Protein AF-F6I3E9-F1 (afdb_monomer_lite)

Sequence (146 aa):
MTTVKVGPNRLQVIALSKGELIYFEVDMTSQLMEVEKYEMSGDVACSDIAPVPKERQRSRFLTVGSCDYTIHILSLDPDDYMQILSMQSVSFPLESLSQFRHSRWTESPKAILCHCKRPTCNAMLVKPPSAWLYSLKAFFVDTAFL

Foldseek 3Di:
DKDKDAAPLSQWIWIFDFQKIWIWGQDPVRDTDTDDIDGHPGGWQEKDFAHDAPPDSGTQWIWTQGQQQKIFIAGCDPVGHRDTPDMDGDPAGFNYKDFDDDPVDRDDRQWIWTDDPPLQDIFIFGQDPDDPDSDGDGDRPNVPPD

Radius of gyration: 15.18 Å; chains: 1; bounding box: 34×31×46 Å

Structure (mmCIF, N/CA/C/O backbone):
data_AF-F6I3E9-F1
#
_entry.id   AF-F6I3E9-F1
#
loop_
_atom_site.group_PDB
_atom_site.id
_atom_site.type_symbol
_atom_site.label_atom_id
_atom_site.label_alt_id
_atom_site.label_comp_id
_atom_site.label_asym_id
_atom_site.label_entity_id
_atom_site.label_seq_id
_atom_site.pdbx_PDB_ins_code
_atom_site.Cartn_x
_atom_site.Cartn_y
_atom_site.Cartn_z
_atom_site.occupancy
_atom_site.B_iso_or_equiv
_atom_site.auth_seq_id
_atom_site.auth_comp_id
_atom_site.auth_asym_id
_atom_site.auth_atom_id
_atom_site.pdbx_PDB_model_num
ATOM 1 N N . MET A 1 1 ? 12.146 10.585 2.153 1.00 56.66 1 MET A N 1
ATOM 2 C CA . MET A 1 1 ? 10.797 11.094 1.852 1.00 56.66 1 MET A CA 1
ATOM 3 C C . MET A 1 1 ? 9.830 10.054 2.371 1.00 56.66 1 MET A C 1
ATOM 5 O O . MET A 1 1 ? 9.988 8.898 2.007 1.00 56.66 1 MET A O 1
ATOM 9 N N . THR A 1 2 ? 8.941 10.439 3.282 1.00 74.12 2 THR A N 1
ATOM 10 C CA . THR A 1 2 ? 7.929 9.544 3.855 1.00 74.12 2 THR A CA 1
ATOM 11 C C . THR A 1 2 ? 6.595 9.919 3.230 1.00 74.12 2 THR A C 1
ATOM 13 O O . THR A 1 2 ? 6.259 11.104 3.187 1.00 74.12 2 THR A O 1
ATOM 16 N N . THR A 1 3 ? 5.863 8.951 2.691 1.00 85.19 3 THR A N 1
ATOM 17 C CA . THR A 1 3 ? 4.578 9.195 2.021 1.00 85.19 3 THR A CA 1
ATOM 18 C C . THR A 1 3 ? 3.486 8.425 2.734 1.00 85.19 3 THR A C 1
ATOM 20 O O . THR A 1 3 ? 3.675 7.269 3.090 1.00 85.19 3 THR A O 1
ATOM 23 N N . VAL A 1 4 ? 2.341 9.071 2.943 1.00 89.00 4 VAL A N 1
ATOM 24 C CA . VAL A 1 4 ? 1.175 8.459 3.580 1.00 89.00 4 VAL A CA 1
ATOM 25 C C . VAL A 1 4 ? 0.023 8.442 2.585 1.00 89.00 4 VAL A C 1
ATOM 27 O O . VAL A 1 4 ? -0.248 9.443 1.916 1.00 89.00 4 VAL A O 1
ATOM 30 N N . LYS A 1 5 ? -0.648 7.298 2.477 1.00 89.75 5 LYS A N 1
ATOM 31 C CA . LYS A 1 5 ? -1.826 7.089 1.636 1.00 89.75 5 LYS A CA 1
ATOM 32 C C . LYS A 1 5 ? -2.994 6.628 2.488 1.00 89.75 5 LYS A C 1
ATOM 34 O O . LYS A 1 5 ? -2.868 5.681 3.253 1.00 89.75 5 LYS A O 1
ATOM 39 N N . VAL A 1 6 ? -4.132 7.294 2.326 1.00 90.50 6 VAL A N 1
ATOM 40 C CA . VAL A 1 6 ? -5.390 6.931 2.983 1.00 90.50 6 VAL A CA 1
ATOM 41 C C . VAL A 1 6 ? -6.251 6.167 1.987 1.00 90.50 6 VAL A C 1
ATOM 43 O O . VAL A 1 6 ? -6.426 6.596 0.847 1.00 90.50 6 VAL A O 1
ATOM 46 N N . GLY A 1 7 ? -6.769 5.027 2.421 1.00 87.06 7 GLY A N 1
ATOM 47 C CA . GLY A 1 7 ? -7.622 4.157 1.636 1.00 87.06 7 GLY A CA 1
ATOM 48 C C . GLY A 1 7 ? -9.006 4.762 1.391 1.00 87.06 7 GLY A C 1
ATOM 49 O O . GLY A 1 7 ? -9.451 5.659 2.111 1.00 87.06 7 GLY A O 1
ATOM 50 N N . PRO A 1 8 ? -9.734 4.251 0.389 1.00 83.56 8 PRO A N 1
ATOM 51 C CA . PRO A 1 8 ? -11.001 4.834 -0.048 1.00 83.56 8 PRO A CA 1
ATOM 52 C C . PRO A 1 8 ? -12.121 4.767 1.001 1.00 83.56 8 PRO A C 1
ATOM 54 O O . PRO A 1 8 ? -13.021 5.602 0.982 1.00 83.56 8 PRO A O 1
ATOM 57 N N . ASN A 1 9 ? -12.065 3.817 1.937 1.00 85.75 9 ASN A N 1
ATOM 58 C CA . ASN A 1 9 ? -12.998 3.735 3.067 1.00 85.75 9 ASN A CA 1
ATOM 59 C C . ASN A 1 9 ? -12.612 4.633 4.257 1.00 85.75 9 ASN A C 1
ATOM 61 O O . ASN A 1 9 ? -13.346 4.657 5.236 1.00 85.75 9 ASN A O 1
ATOM 65 N N . ARG A 1 10 ? -11.476 5.347 4.196 1.00 84.50 10 ARG A N 1
ATOM 66 C CA . ARG A 1 10 ? -10.895 6.145 5.296 1.00 84.50 10 ARG A CA 1
ATOM 67 C C . ARG A 1 10 ? -10.557 5.363 6.572 1.00 84.50 10 ARG A C 1
ATOM 69 O O . ARG A 1 10 ? -10.228 5.981 7.576 1.00 84.50 10 ARG A O 1
ATOM 76 N N . LEU A 1 11 ? -10.611 4.034 6.524 1.00 89.12 11 LEU A N 1
ATOM 77 C CA . LEU A 1 11 ? -10.264 3.155 7.643 1.00 89.12 11 LEU A CA 1
ATOM 78 C C . LEU A 1 11 ? -8.877 2.538 7.482 1.00 89.12 11 LEU A C 1
ATOM 80 O O . LEU A 1 11 ? -8.310 2.065 8.453 1.00 89.12 11 LEU A O 1
ATOM 84 N N . GLN A 1 12 ? -8.343 2.531 6.263 1.00 91.44 12 GLN A N 1
ATOM 85 C CA . GLN A 1 12 ? -7.049 1.943 5.932 1.00 91.44 12 GLN A CA 1
ATOM 86 C C . GLN A 1 12 ? -6.042 3.051 5.657 1.00 91.44 12 GLN A C 1
ATOM 88 O O . GLN A 1 12 ? -6.346 3.979 4.905 1.00 91.44 12 GLN A O 1
ATOM 93 N N . VAL A 1 13 ? -4.842 2.957 6.218 1.00 92.50 13 VAL A N 1
ATOM 94 C CA . VAL A 1 13 ? -3.754 3.905 5.957 1.00 92.50 13 VAL A CA 1
ATOM 95 C C . VAL A 1 13 ? -2.461 3.136 5.710 1.00 92.50 13 VAL A C 1
ATOM 97 O O . VAL A 1 13 ? -2.167 2.159 6.387 1.00 92.50 13 VAL A O 1
ATOM 100 N N . ILE A 1 14 ? -1.689 3.577 4.721 1.00 93.62 14 ILE A N 1
ATOM 101 C CA . ILE A 1 14 ? -0.366 3.042 4.400 1.00 93.62 14 ILE A CA 1
ATOM 102 C C . ILE A 1 14 ? 0.654 4.154 4.573 1.00 93.62 14 ILE A C 1
ATOM 104 O O . ILE A 1 14 ? 0.542 5.196 3.921 1.00 93.62 14 ILE A O 1
ATOM 108 N N . ALA A 1 15 ? 1.655 3.927 5.417 1.00 91.94 15 ALA A N 1
ATOM 109 C CA . ALA A 1 15 ? 2.838 4.772 5.488 1.00 91.94 15 ALA A CA 1
ATOM 110 C C . ALA A 1 15 ? 4.011 4.092 4.780 1.00 91.94 15 ALA A C 1
ATOM 112 O O . ALA A 1 15 ? 4.193 2.881 4.873 1.00 91.94 15 ALA A O 1
ATOM 113 N N . LEU A 1 16 ? 4.798 4.897 4.073 1.00 89.62 16 LEU A N 1
ATOM 114 C CA . LEU A 1 16 ? 5.961 4.474 3.308 1.00 89.62 16 LEU A CA 1
ATOM 115 C C . LEU A 1 16 ? 7.193 5.247 3.742 1.00 89.62 16 LEU A C 1
ATOM 117 O O . LEU A 1 16 ? 7.152 6.480 3.762 1.00 89.62 16 LEU A O 1
ATOM 121 N N . SER A 1 17 ? 8.305 4.558 3.978 1.00 87.75 17 SER A N 1
ATOM 122 C CA . SER A 1 17 ? 9.601 5.187 4.234 1.00 87.75 17 SER A CA 1
ATOM 123 C C . SER A 1 17 ? 10.751 4.331 3.702 1.00 87.75 17 SER A C 1
ATOM 125 O O . SER A 1 17 ? 11.055 3.301 4.282 1.00 87.75 17 SER A O 1
ATOM 127 N N . LYS A 1 18 ? 11.421 4.774 2.624 1.00 82.81 18 LYS A N 1
ATOM 128 C CA . LYS A 1 18 ? 12.666 4.162 2.091 1.00 82.81 18 LYS A CA 1
ATOM 129 C C . LYS A 1 18 ? 12.630 2.623 1.966 1.00 82.81 18 LYS A C 1
ATOM 131 O O . LYS A 1 18 ? 13.538 1.938 2.417 1.00 82.81 18 LYS A O 1
ATOM 136 N N . GLY A 1 19 ? 11.536 2.087 1.425 1.00 87.38 19 GLY A N 1
ATOM 137 C CA . GLY A 1 19 ? 11.343 0.639 1.282 1.00 87.38 19 GLY A CA 1
ATOM 138 C C . GLY A 1 19 ? 10.508 -0.008 2.387 1.00 87.38 19 GLY A C 1
ATOM 139 O O . GLY A 1 19 ? 9.968 -1.086 2.181 1.00 87.38 19 GLY A O 1
ATOM 140 N N . GLU A 1 20 ? 10.292 0.656 3.519 1.00 92.38 20 GLU A N 1
ATOM 141 C CA . GLU A 1 20 ? 9.396 0.151 4.559 1.00 92.38 20 GLU A CA 1
ATOM 142 C C . GLU A 1 20 ? 7.945 0.566 4.291 1.00 92.38 20 GLU A C 1
ATOM 144 O O . GLU A 1 20 ? 7.654 1.741 4.044 1.00 92.38 20 GLU A O 1
ATOM 149 N N . LEU A 1 21 ? 7.037 -0.403 4.378 1.00 93.62 21 LEU A N 1
ATOM 150 C CA . LEU A 1 21 ? 5.587 -0.246 4.368 1.00 93.62 21 LEU A CA 1
ATOM 151 C C . LEU A 1 21 ? 5.042 -0.547 5.758 1.00 93.62 21 LEU A C 1
ATOM 153 O O . LEU A 1 21 ? 5.357 -1.584 6.338 1.00 93.62 21 LEU A O 1
ATOM 157 N N . ILE A 1 22 ? 4.168 0.319 6.255 1.00 94.69 22 ILE A N 1
ATOM 158 C CA . ILE A 1 22 ? 3.425 0.065 7.489 1.00 94.69 22 ILE A CA 1
ATOM 159 C C . ILE A 1 22 ? 1.938 0.231 7.198 1.00 94.69 22 ILE A C 1
ATOM 161 O O . ILE A 1 22 ? 1.507 1.271 6.682 1.00 94.69 22 ILE A O 1
ATOM 165 N N . TYR A 1 23 ? 1.171 -0.814 7.498 1.00 94.75 23 TYR A N 1
ATOM 166 C CA . TYR A 1 23 ? -0.280 -0.830 7.409 1.00 94.75 23 TYR A CA 1
ATOM 167 C C . TYR A 1 23 ? -0.904 -0.438 8.733 1.00 94.75 23 TYR A C 1
ATOM 169 O O . TYR A 1 23 ? -0.608 -1.031 9.770 1.00 94.75 23 TYR A O 1
ATOM 177 N N . PHE A 1 24 ? -1.816 0.524 8.665 1.00 94.56 24 PHE A N 1
ATOM 178 C CA . PHE A 1 24 ? -2.623 0.945 9.790 1.00 94.56 24 PHE A CA 1
ATOM 179 C C . PHE A 1 24 ? -4.105 0.767 9.488 1.00 94.56 24 PHE A C 1
ATOM 181 O O . PHE A 1 24 ? -4.571 1.053 8.377 1.00 94.56 24 PHE A O 1
ATOM 188 N N . GLU A 1 25 ? -4.851 0.383 10.516 1.00 92.94 25 GLU A N 1
ATOM 189 C CA . GLU A 1 25 ? -6.308 0.461 10.537 1.00 92.94 25 GLU A CA 1
ATOM 190 C C . GLU A 1 25 ? -6.763 1.491 11.574 1.00 92.94 25 GLU A C 1
ATOM 192 O O . GLU A 1 25 ? -6.108 1.712 12.593 1.00 92.94 25 GLU A O 1
ATOM 197 N N . VAL A 1 26 ? -7.882 2.155 11.295 1.00 90.94 26 VAL A N 1
ATOM 198 C CA . VAL A 1 26 ? -8.548 3.028 12.263 1.00 90.94 26 VAL A CA 1
ATOM 199 C C . VAL A 1 26 ? -9.415 2.163 13.171 1.00 90.94 26 VAL A C 1
ATOM 201 O O . VAL A 1 26 ? -10.309 1.461 12.694 1.00 90.94 26 VAL A O 1
ATOM 204 N N . ASP A 1 27 ? -9.148 2.212 14.471 1.00 89.38 27 ASP A N 1
ATOM 205 C CA . ASP A 1 27 ? -9.880 1.443 15.473 1.00 89.38 27 ASP A CA 1
ATOM 206 C C . ASP A 1 27 ? -11.240 2.084 15.838 1.00 89.38 27 ASP A C 1
ATOM 208 O O . ASP A 1 27 ? -11.631 3.149 15.350 1.00 89.38 27 ASP A O 1
ATOM 212 N N . MET A 1 28 ? -11.972 1.448 16.758 1.00 87.25 28 MET A N 1
ATOM 213 C CA . MET A 1 28 ? -13.258 1.959 17.255 1.00 87.25 28 MET A CA 1
ATOM 214 C C . MET A 1 28 ? -13.136 3.284 18.026 1.00 87.25 28 MET A C 1
ATOM 216 O O . MET A 1 28 ? -14.133 3.982 18.205 1.00 87.25 28 MET A O 1
ATOM 220 N N . THR A 1 29 ? -11.933 3.639 18.486 1.00 92.12 29 THR A N 1
ATOM 221 C CA . THR A 1 29 ? -11.647 4.899 19.186 1.00 92.12 29 THR A CA 1
ATOM 222 C C . THR A 1 29 ? -11.182 6.008 18.238 1.00 92.12 29 THR A C 1
ATOM 224 O O . THR A 1 29 ? -10.854 7.105 18.689 1.00 92.12 29 THR A O 1
ATOM 227 N N . SER A 1 30 ? -11.232 5.762 16.921 1.00 86.50 30 SER A N 1
ATOM 228 C CA . SER A 1 30 ? -10.741 6.664 15.869 1.00 86.50 30 SER A CA 1
ATOM 229 C C . SER A 1 30 ? -9.237 6.946 15.948 1.00 86.50 30 SER A C 1
ATOM 231 O O . SER A 1 30 ? -8.773 7.999 15.507 1.00 86.50 30 SER A O 1
ATOM 233 N N . GLN A 1 31 ? -8.468 6.009 16.496 1.00 90.12 31 GLN A N 1
ATOM 234 C CA . GLN A 1 31 ? -7.012 6.053 16.543 1.00 90.12 31 GLN A CA 1
ATOM 235 C C . GLN A 1 31 ? -6.411 5.141 15.473 1.00 90.12 31 GLN A C 1
ATOM 237 O O . GLN A 1 31 ? -7.016 4.155 15.055 1.00 90.12 31 GLN A O 1
ATOM 242 N N . LEU A 1 32 ? -5.209 5.490 15.013 1.00 91.75 32 LEU A N 1
ATOM 243 C CA . LEU A 1 32 ? -4.450 4.662 14.079 1.00 91.75 32 LEU A CA 1
ATOM 244 C C . LEU A 1 32 ? -3.759 3.536 14.845 1.00 91.75 32 LEU A C 1
ATOM 246 O O . LEU A 1 32 ? -2.941 3.794 15.726 1.00 91.75 32 LEU A O 1
ATOM 250 N N . MET A 1 33 ? -4.066 2.301 14.470 1.00 94.44 33 MET A N 1
ATOM 251 C CA . MET A 1 33 ? -3.449 1.094 15.000 1.00 94.44 33 MET A CA 1
ATOM 252 C C . MET A 1 33 ? -2.522 0.494 13.949 1.00 94.44 33 MET A C 1
ATOM 254 O O . MET A 1 33 ? -2.954 0.253 12.826 1.00 94.44 33 MET A O 1
ATOM 258 N N . GLU A 1 34 ? -1.261 0.252 14.305 1.00 94.56 34 GLU A N 1
ATOM 259 C CA . GLU A 1 34 ? -0.328 -0.497 13.456 1.00 94.56 34 GLU A CA 1
ATOM 260 C C . GLU A 1 34 ? -0.754 -1.966 13.412 1.00 94.56 34 GLU A C 1
ATOM 262 O O . GLU A 1 34 ? -0.884 -2.609 14.454 1.00 94.56 34 GLU A O 1
ATOM 267 N N . VAL A 1 35 ? -1.015 -2.468 12.206 1.00 94.56 35 VAL A N 1
ATOM 268 C CA . VAL A 1 35 ? -1.500 -3.834 11.978 1.00 94.56 35 VAL A CA 1
ATOM 269 C C . VAL A 1 35 ? -0.383 -4.727 11.465 1.00 94.56 35 VAL A C 1
ATOM 271 O O . VAL A 1 35 ? -0.226 -5.834 11.965 1.00 94.56 35 VAL A O 1
ATOM 274 N N . GLU A 1 36 ? 0.376 -4.263 10.469 1.00 95.50 36 GLU A N 1
ATOM 275 C CA . GLU A 1 36 ? 1.439 -5.062 9.858 1.00 95.50 36 GLU A CA 1
ATOM 276 C C . GLU A 1 36 ? 2.553 -4.180 9.288 1.00 95.50 36 GLU A C 1
ATOM 278 O O . GLU A 1 36 ? 2.292 -3.084 8.773 1.00 95.50 36 GLU A O 1
ATOM 283 N N . LYS A 1 37 ? 3.790 -4.687 9.325 1.00 94.19 37 LYS A N 1
ATOM 284 C CA . LYS A 1 37 ? 4.970 -4.040 8.740 1.00 94.19 37 LYS A CA 1
ATOM 285 C C . LYS A 1 37 ? 5.608 -4.946 7.690 1.00 94.19 37 LYS A C 1
ATOM 287 O O . LYS A 1 37 ? 5.854 -6.123 7.927 1.00 94.19 37 LYS A O 1
ATOM 292 N N . TYR A 1 38 ? 5.942 -4.371 6.538 1.00 94.00 38 TYR A N 1
ATOM 293 C CA . TYR A 1 38 ? 6.592 -5.082 5.441 1.00 94.00 38 TYR A CA 1
ATOM 294 C C . TYR A 1 38 ? 7.786 -4.302 4.892 1.00 94.00 38 TYR A C 1
ATOM 296 O O . TYR A 1 38 ? 7.684 -3.111 4.604 1.00 94.00 38 TYR A O 1
ATOM 304 N N . GLU A 1 39 ? 8.920 -4.975 4.728 1.00 93.44 39 GLU A N 1
ATOM 305 C CA . GLU A 1 39 ? 10.142 -4.390 4.177 1.00 93.44 39 GLU A CA 1
ATOM 306 C C . GLU A 1 39 ? 10.310 -4.823 2.717 1.00 93.44 39 GLU A C 1
ATOM 308 O O . GLU A 1 39 ? 10.411 -6.011 2.403 1.00 93.44 39 GLU A O 1
ATOM 313 N N . MET A 1 40 ? 10.299 -3.851 1.807 1.00 90.44 40 MET A N 1
ATOM 314 C CA . MET A 1 40 ? 10.544 -4.077 0.387 1.00 90.44 40 MET A CA 1
ATOM 315 C C . MET A 1 40 ? 12.032 -4.300 0.134 1.00 90.44 40 MET A C 1
ATOM 317 O O . MET A 1 40 ? 12.892 -3.721 0.791 1.00 90.44 40 MET A O 1
ATOM 321 N N . SER A 1 41 ? 12.342 -5.042 -0.926 1.00 86.44 41 SER A N 1
ATOM 322 C CA . SER A 1 41 ? 13.713 -5.214 -1.419 1.00 86.44 41 SER A CA 1
ATOM 323 C C . SER A 1 41 ? 14.342 -3.937 -1.998 1.00 86.44 41 SER A C 1
ATOM 325 O O . SER A 1 41 ? 15.524 -3.946 -2.335 1.00 86.44 41 SER A O 1
ATOM 327 N N . GLY A 1 42 ? 13.573 -2.856 -2.152 1.00 86.81 42 GLY A N 1
ATOM 328 C CA . GLY A 1 42 ? 14.021 -1.600 -2.742 1.00 86.81 42 GLY A CA 1
ATOM 329 C C . GLY A 1 42 ? 13.164 -0.407 -2.324 1.00 86.81 42 GLY A C 1
ATOM 330 O O . GLY A 1 42 ? 12.126 -0.550 -1.677 1.00 86.81 42 GLY A O 1
ATOM 331 N N . ASP A 1 43 ? 13.607 0.790 -2.710 1.00 89.75 43 ASP A N 1
ATOM 332 C CA . ASP A 1 43 ? 12.897 2.027 -2.397 1.00 89.75 43 ASP A CA 1
ATOM 333 C C . ASP A 1 43 ? 11.540 2.093 -3.105 1.00 89.75 43 ASP A C 1
ATOM 335 O O . ASP A 1 43 ? 11.431 1.909 -4.318 1.00 89.75 43 ASP A O 1
ATOM 339 N N . VAL A 1 44 ? 10.498 2.435 -2.349 1.00 89.50 44 VAL A N 1
ATOM 340 C CA . VAL A 1 44 ? 9.155 2.641 -2.897 1.00 89.50 44 VAL A CA 1
ATOM 341 C C . VAL A 1 44 ? 9.065 4.011 -3.566 1.00 89.50 44 VAL A C 1
ATOM 343 O O . VAL A 1 44 ? 9.258 5.042 -2.921 1.00 89.50 44 VAL A O 1
ATOM 346 N N . ALA A 1 45 ? 8.707 4.019 -4.848 1.00 88.06 45 ALA A N 1
ATOM 347 C CA . ALA A 1 45 ? 8.463 5.226 -5.629 1.00 88.06 45 ALA A CA 1
ATOM 348 C C . ALA A 1 45 ? 7.022 5.734 -5.468 1.00 88.06 45 ALA A C 1
ATOM 350 O O . ALA A 1 45 ? 6.784 6.937 -5.361 1.00 88.06 45 ALA A O 1
ATOM 351 N N . CYS A 1 46 ? 6.042 4.827 -5.455 1.00 87.25 46 CYS A N 1
ATOM 352 C CA . CYS A 1 46 ? 4.627 5.179 -5.356 1.00 87.25 46 CYS A CA 1
ATOM 353 C C . CYS A 1 46 ? 3.777 4.024 -4.814 1.00 87.25 46 CYS A C 1
ATOM 355 O O . CYS A 1 46 ? 4.179 2.865 -4.847 1.00 87.25 46 CYS A O 1
ATOM 357 N N . SER A 1 47 ? 2.580 4.331 -4.319 1.00 90.25 47 SER A N 1
ATOM 358 C CA . SER A 1 47 ? 1.611 3.321 -3.893 1.00 90.25 47 SER A CA 1
ATOM 359 C C . SER A 1 47 ? 0.176 3.805 -4.046 1.00 90.25 47 SER A C 1
ATOM 361 O O . SER A 1 47 ? -0.087 5.015 -4.088 1.00 90.25 47 SER A O 1
ATOM 363 N N . ASP A 1 48 ? -0.748 2.848 -4.113 1.00 89.88 48 ASP A N 1
ATOM 364 C CA . ASP A 1 48 ? -2.180 3.117 -4.109 1.00 89.88 48 ASP A CA 1
ATOM 365 C C . ASP A 1 48 ? -3.002 1.956 -3.531 1.00 89.88 48 ASP A C 1
ATOM 367 O O . ASP A 1 48 ? -2.661 0.786 -3.729 1.00 89.88 48 ASP A O 1
ATOM 371 N N . ILE A 1 49 ? -4.100 2.277 -2.843 1.00 89.19 49 ILE A N 1
ATOM 372 C CA . ILE A 1 49 ? -5.014 1.308 -2.218 1.00 89.19 49 ILE A CA 1
ATOM 373 C C . ILE A 1 49 ? -6.239 1.144 -3.113 1.00 89.19 49 ILE A C 1
ATOM 375 O O . ILE A 1 49 ? -6.884 2.127 -3.477 1.00 89.19 49 ILE A O 1
ATOM 379 N N . ALA A 1 50 ? -6.607 -0.099 -3.430 1.00 86.12 50 ALA A N 1
ATOM 380 C CA . ALA A 1 50 ? -7.726 -0.347 -4.330 1.00 86.12 50 ALA A CA 1
ATOM 381 C C . ALA A 1 50 ? -9.054 0.201 -3.790 1.00 86.12 50 ALA A C 1
ATOM 383 O O . ALA A 1 50 ? -9.268 0.194 -2.573 1.00 86.12 50 ALA A O 1
ATOM 384 N N . PRO A 1 51 ? -10.008 0.548 -4.670 1.00 82.69 51 PRO A N 1
ATOM 385 C CA . PRO A 1 51 ? -11.393 0.780 -4.282 1.00 82.69 51 PRO A CA 1
ATOM 386 C C . PRO A 1 51 ? -11.977 -0.391 -3.484 1.00 82.69 51 PRO A C 1
ATOM 388 O O . PRO A 1 51 ? -11.757 -1.559 -3.816 1.00 82.69 51 PRO A O 1
ATOM 391 N N . VAL A 1 52 ? -12.779 -0.079 -2.465 1.00 84.69 52 VAL A N 1
ATOM 392 C CA . VAL A 1 52 ? -13.491 -1.094 -1.683 1.00 84.69 52 VAL A CA 1
ATOM 393 C C . VAL A 1 52 ? -14.648 -1.666 -2.523 1.00 84.69 52 VAL A C 1
ATOM 395 O O . VAL A 1 52 ? -15.460 -0.895 -3.048 1.00 84.69 52 VAL A O 1
ATOM 398 N N . PRO A 1 53 ? -14.736 -2.997 -2.720 1.00 79.38 53 PRO A N 1
ATOM 399 C CA . PRO A 1 53 ? -15.878 -3.600 -3.403 1.00 79.38 53 PRO A CA 1
ATOM 400 C C . PRO A 1 53 ? -17.156 -3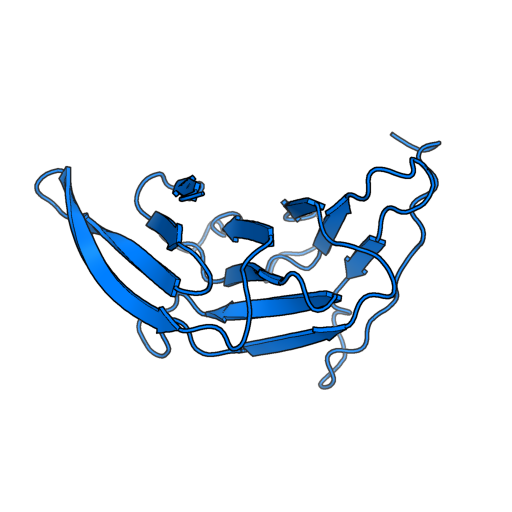.435 -2.566 1.00 79.38 53 PRO A C 1
ATOM 402 O O . PRO A 1 53 ? -17.085 -3.260 -1.356 1.00 79.38 53 PRO A O 1
ATOM 405 N N . LYS A 1 54 ? -18.340 -3.484 -3.196 1.00 75.38 54 LYS A N 1
ATOM 406 C CA . LYS A 1 54 ? -19.603 -3.095 -2.529 1.00 75.38 54 LYS A CA 1
ATOM 407 C C . LYS A 1 54 ? -19.961 -4.029 -1.367 1.00 75.38 54 LYS A C 1
ATOM 409 O O . LYS A 1 54 ? -20.706 -3.658 -0.473 1.00 75.38 54 LYS A O 1
ATOM 414 N N . GLU A 1 55 ? -19.424 -5.237 -1.411 1.00 82.38 55 GLU A N 1
ATOM 415 C CA . GLU A 1 55 ? -19.689 -6.351 -0.516 1.00 82.38 55 GLU A CA 1
ATOM 416 C C . GLU A 1 55 ? -18.640 -6.461 0.603 1.00 82.38 55 GLU A C 1
ATOM 418 O O . GLU A 1 55 ? -18.717 -7.366 1.430 1.00 82.38 55 GLU A O 1
ATOM 423 N N . ARG A 1 56 ? -17.636 -5.571 0.633 1.00 80.31 56 ARG A N 1
ATOM 424 C CA . ARG A 1 56 ? -16.601 -5.551 1.674 1.00 80.31 56 ARG A CA 1
ATOM 425 C C . ARG A 1 56 ? -16.546 -4.194 2.358 1.00 80.31 56 ARG A C 1
ATOM 427 O O . ARG A 1 56 ? -16.897 -3.171 1.791 1.00 80.31 56 ARG A O 1
ATOM 434 N N . GLN A 1 57 ? -16.050 -4.202 3.589 1.00 82.62 57 GLN A N 1
ATOM 435 C CA . GLN A 1 57 ? -15.769 -2.985 4.355 1.00 82.62 57 GLN A CA 1
ATOM 436 C C . GLN A 1 57 ? -14.356 -2.450 4.100 1.00 82.62 57 GLN A C 1
ATOM 438 O O . GLN A 1 57 ? -14.061 -1.303 4.424 1.00 82.62 57 GLN A O 1
ATOM 443 N N . ARG A 1 58 ? -13.475 -3.273 3.516 1.00 85.75 58 ARG A N 1
ATOM 444 C CA . ARG A 1 58 ? -12.056 -2.972 3.328 1.00 85.75 58 ARG A CA 1
ATOM 445 C C . ARG A 1 58 ? -11.576 -3.304 1.924 1.00 85.75 58 ARG A C 1
ATOM 447 O O . ARG A 1 58 ? -12.099 -4.210 1.267 1.00 85.75 58 ARG A O 1
ATOM 454 N N . SER A 1 59 ? -10.585 -2.546 1.475 1.00 87.06 59 SER A N 1
ATOM 455 C CA . SER A 1 59 ? -9.824 -2.873 0.283 1.00 87.06 59 SER A CA 1
ATOM 456 C C . SER A 1 59 ? -8.967 -4.098 0.546 1.00 87.06 59 SER A C 1
ATOM 458 O O . SER A 1 59 ? -8.385 -4.226 1.620 1.00 87.06 59 SER A O 1
ATOM 460 N N . ARG A 1 60 ? -8.889 -4.975 -0.453 1.00 86.56 60 ARG A N 1
ATOM 461 C CA . ARG A 1 60 ? -8.077 -6.196 -0.414 1.00 86.56 60 ARG A CA 1
ATOM 462 C C . ARG A 1 60 ? -6.668 -5.984 -0.958 1.00 86.56 60 ARG A C 1
ATOM 464 O O . ARG A 1 60 ? -5.796 -6.793 -0.684 1.00 86.56 60 ARG A O 1
ATOM 471 N N . PHE A 1 61 ? -6.449 -4.965 -1.786 1.00 87.88 61 PHE A N 1
ATOM 472 C CA . PHE A 1 61 ? -5.245 -4.896 -2.609 1.00 87.88 61 PHE A CA 1
ATOM 473 C C . PHE A 1 61 ? -4.525 -3.567 -2.438 1.00 87.88 61 PHE A C 1
ATOM 475 O O . PHE A 1 61 ? -5.087 -2.496 -2.689 1.00 87.88 61 PHE A O 1
ATOM 482 N N . LEU A 1 62 ? -3.248 -3.658 -2.100 1.00 90.25 62 LEU A N 1
ATOM 483 C CA . LEU A 1 62 ? -2.300 -2.558 -2.142 1.00 90.25 62 LEU A CA 1
ATOM 484 C C . LEU A 1 62 ? -1.390 -2.754 -3.350 1.00 90.25 62 LEU A C 1
ATOM 486 O O . LEU A 1 62 ? -0.829 -3.827 -3.538 1.00 90.25 62 LEU A O 1
ATOM 490 N N . THR A 1 63 ? -1.236 -1.720 -4.168 1.00 89.69 63 THR A N 1
ATOM 491 C CA . THR A 1 63 ? -0.246 -1.715 -5.246 1.00 89.69 63 THR A CA 1
ATOM 492 C C . THR A 1 63 ? 0.901 -0.816 -4.834 1.00 89.69 63 THR A C 1
ATOM 494 O O . THR A 1 63 ? 0.677 0.319 -4.411 1.00 89.69 63 THR A O 1
ATOM 497 N N . VAL A 1 64 ? 2.121 -1.315 -4.986 1.00 90.31 64 VAL A N 1
ATOM 498 C CA . VAL A 1 64 ? 3.362 -0.610 -4.680 1.00 90.31 64 VAL A CA 1
ATOM 499 C C . VAL A 1 64 ? 4.234 -0.604 -5.926 1.00 90.31 64 VAL A C 1
ATOM 501 O O . VAL A 1 64 ? 4.469 -1.646 -6.529 1.00 90.31 64 VAL A O 1
ATOM 504 N N . GLY A 1 65 ? 4.697 0.573 -6.322 1.00 89.12 65 GLY A N 1
ATOM 505 C CA . GLY A 1 65 ? 5.690 0.764 -7.365 1.00 89.12 65 GLY A CA 1
ATOM 506 C C . GLY A 1 65 ? 7.046 1.035 -6.740 1.00 89.12 65 GLY A C 1
ATOM 507 O O . GLY A 1 65 ? 7.175 1.956 -5.934 1.00 89.12 65 GLY A O 1
ATOM 508 N N . SER A 1 66 ? 8.041 0.245 -7.117 1.00 88.69 66 SER A N 1
ATOM 509 C CA . SER A 1 66 ? 9.415 0.346 -6.631 1.00 88.69 66 SER A CA 1
ATOM 510 C C . SER A 1 66 ? 10.313 1.070 -7.643 1.00 88.69 66 SER A C 1
ATOM 512 O O . SER A 1 66 ? 10.028 1.130 -8.845 1.00 88.69 66 SER A O 1
ATOM 514 N N . CYS A 1 67 ? 11.407 1.650 -7.153 1.00 88.12 67 CYS A N 1
ATOM 515 C CA . CYS A 1 67 ? 12.425 2.330 -7.956 1.00 88.12 67 CYS A CA 1
ATOM 516 C C . CYS A 1 67 ? 13.203 1.380 -8.889 1.00 88.12 67 CYS A C 1
ATOM 518 O O . CYS A 1 67 ? 13.857 1.849 -9.817 1.00 88.12 67 CYS A O 1
ATOM 520 N N . ASP A 1 68 ? 13.113 0.066 -8.677 1.00 87.88 68 ASP A N 1
ATOM 521 C CA . ASP A 1 68 ? 13.709 -0.990 -9.514 1.00 87.88 68 ASP A CA 1
ATOM 522 C C . ASP A 1 68 ? 12.861 -1.366 -10.749 1.00 87.88 68 ASP A C 1
ATOM 524 O O . ASP A 1 68 ? 13.113 -2.379 -11.401 1.00 87.88 68 ASP A O 1
ATOM 528 N N . TYR A 1 69 ? 11.861 -0.544 -11.084 1.00 87.06 69 TYR A N 1
ATOM 529 C CA . TYR A 1 69 ? 10.931 -0.760 -12.197 1.00 87.06 69 TYR A CA 1
ATOM 530 C C . TYR A 1 69 ? 10.031 -1.982 -12.016 1.00 87.06 69 TYR A C 1
ATOM 532 O O . TYR A 1 69 ? 9.629 -2.618 -12.993 1.00 87.06 69 TYR A O 1
ATOM 540 N N . THR A 1 70 ? 9.672 -2.298 -10.774 1.00 85.69 70 THR A N 1
ATOM 541 C CA . THR A 1 70 ? 8.700 -3.347 -10.468 1.00 85.69 70 THR A CA 1
ATOM 542 C C . THR A 1 70 ? 7.448 -2.805 -9.785 1.00 85.69 70 THR A C 1
ATOM 544 O O . THR A 1 70 ? 7.451 -1.791 -9.084 1.00 85.69 70 THR A O 1
ATOM 547 N N . ILE A 1 71 ? 6.341 -3.501 -10.024 1.00 87.44 71 ILE A N 1
ATOM 548 C CA . ILE A 1 71 ? 5.044 -3.299 -9.396 1.00 87.44 71 ILE A CA 1
ATOM 549 C C . ILE A 1 71 ? 4.730 -4.543 -8.577 1.00 87.44 71 ILE A C 1
ATOM 551 O O . ILE A 1 71 ? 4.679 -5.653 -9.113 1.00 87.44 71 ILE A O 1
ATOM 555 N N . HIS A 1 72 ? 4.457 -4.344 -7.296 1.00 87.94 72 HIS A N 1
ATOM 556 C CA . HIS A 1 72 ? 4.027 -5.376 -6.366 1.00 87.94 72 HIS A CA 1
ATOM 557 C C . HIS A 1 72 ? 2.556 -5.169 -6.019 1.00 87.94 72 HIS A C 1
ATOM 559 O O . HIS A 1 72 ? 2.139 -4.066 -5.669 1.00 87.94 72 HIS A O 1
ATOM 565 N N . ILE A 1 73 ? 1.770 -6.239 -6.104 1.00 88.62 73 ILE A N 1
ATOM 566 C CA . ILE A 1 73 ? 0.411 -6.298 -5.571 1.00 88.62 73 ILE A CA 1
ATOM 567 C C . ILE A 1 73 ? 0.486 -7.074 -4.262 1.00 88.62 73 ILE A C 1
ATOM 569 O O . ILE A 1 73 ? 0.799 -8.265 -4.271 1.00 88.62 73 ILE A O 1
ATOM 573 N N . LEU A 1 74 ? 0.192 -6.394 -3.162 1.00 90.25 74 LEU A N 1
ATOM 574 C CA . LEU A 1 74 ? 0.156 -6.940 -1.812 1.00 90.25 74 LEU A CA 1
ATOM 575 C C . LEU A 1 74 ? -1.296 -7.152 -1.368 1.00 90.25 74 LEU A C 1
ATOM 577 O O . LEU A 1 74 ? -2.189 -6.384 -1.752 1.00 90.25 74 LEU A O 1
ATOM 581 N N . SER A 1 75 ? -1.533 -8.187 -0.564 1.00 90.12 75 SER A N 1
ATOM 582 C CA . SER A 1 75 ? -2.827 -8.402 0.085 1.00 90.12 75 SER A CA 1
ATOM 583 C C . SER A 1 75 ? -2.979 -7.521 1.330 1.00 90.12 75 SER A C 1
ATOM 585 O O . SER A 1 75 ? -2.019 -7.264 2.050 1.00 90.12 75 SER A O 1
ATOM 587 N N . LEU A 1 76 ? -4.199 -7.060 1.583 1.00 90.81 76 LEU A N 1
ATOM 588 C CA . LEU A 1 76 ? -4.638 -6.408 2.822 1.00 90.81 76 LEU A CA 1
ATOM 589 C C . LEU A 1 76 ? -5.773 -7.205 3.492 1.00 90.81 76 LEU A C 1
ATOM 591 O O . LEU A 1 76 ? -6.498 -6.666 4.331 1.00 90.81 76 LEU A O 1
ATOM 595 N N . ASP A 1 77 ? -5.992 -8.453 3.069 1.00 89.38 77 ASP A N 1
ATOM 596 C CA . ASP A 1 77 ? -6.948 -9.330 3.737 1.00 89.38 77 ASP A CA 1
ATOM 597 C C . ASP A 1 77 ? -6.366 -9.809 5.083 1.00 89.38 77 ASP A C 1
ATOM 599 O O . ASP A 1 77 ? -5.155 -9.984 5.215 1.00 89.38 77 ASP A O 1
ATOM 603 N N . PRO A 1 78 ? -7.224 -10.026 6.095 1.00 87.69 78 PRO A N 1
ATOM 604 C CA . PRO A 1 78 ? -6.789 -10.382 7.442 1.00 87.69 78 PRO A CA 1
ATOM 605 C C . PRO A 1 78 ? -6.106 -11.742 7.569 1.00 87.69 78 PRO A C 1
ATOM 607 O O . PRO A 1 78 ? -5.438 -11.989 8.569 1.00 87.69 78 PRO A O 1
ATOM 610 N N . ASP A 1 79 ? -6.269 -12.606 6.572 1.00 88.88 79 ASP A N 1
ATOM 611 C CA . ASP A 1 79 ? -5.652 -13.929 6.547 1.00 88.88 79 ASP A CA 1
ATOM 612 C C . ASP A 1 79 ? -4.199 -13.885 6.031 1.00 88.88 79 ASP A C 1
ATOM 614 O O . ASP A 1 79 ? -3.423 -14.798 6.309 1.00 88.88 79 ASP A O 1
ATOM 618 N N . ASP A 1 80 ? -3.831 -12.851 5.262 1.00 89.94 80 ASP A N 1
ATOM 619 C CA . ASP A 1 80 ? -2.579 -12.781 4.498 1.00 89.94 80 ASP A CA 1
ATOM 620 C C . ASP A 1 80 ? -2.024 -11.347 4.359 1.00 89.94 80 ASP A C 1
ATOM 622 O O . ASP A 1 80 ? -1.551 -10.951 3.289 1.00 89.94 80 ASP A O 1
ATOM 626 N N . TYR A 1 81 ? -2.056 -10.558 5.439 1.00 91.19 81 TYR A N 1
ATOM 627 C CA . TYR A 1 81 ? -1.582 -9.170 5.427 1.00 91.19 81 TYR A CA 1
ATOM 628 C C . TYR A 1 81 ? -0.191 -9.016 4.800 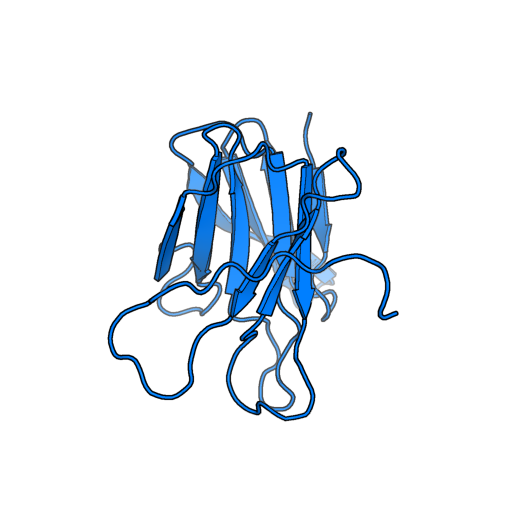1.00 91.19 81 TYR A C 1
ATOM 630 O O . TYR A 1 81 ? 0.760 -9.724 5.126 1.00 91.19 81 TYR A O 1
ATOM 638 N N . MET A 1 82 ? -0.083 -8.049 3.888 1.00 90.69 82 MET A N 1
ATOM 639 C CA . MET A 1 82 ? 1.141 -7.670 3.185 1.00 90.69 82 MET A CA 1
ATOM 640 C C . MET A 1 82 ? 1.827 -8.798 2.398 1.00 90.69 82 MET A C 1
ATOM 642 O O . MET A 1 82 ? 2.953 -8.628 1.929 1.00 90.69 82 MET A O 1
ATOM 646 N N . GLN A 1 83 ? 1.153 -9.926 2.152 1.00 91.12 83 GLN A N 1
ATOM 647 C CA . GLN A 1 83 ? 1.702 -10.973 1.297 1.00 91.12 83 GLN A CA 1
ATOM 648 C C . GLN A 1 83 ? 1.749 -10.511 -0.167 1.00 91.12 83 GLN A C 1
ATOM 650 O O . GLN A 1 83 ? 0.762 -9.996 -0.702 1.00 91.12 83 GLN A O 1
ATOM 655 N N . ILE A 1 84 ? 2.877 -10.742 -0.850 1.00 88.75 84 ILE A N 1
ATOM 656 C CA . ILE A 1 84 ? 2.990 -10.512 -2.296 1.00 88.75 84 ILE A CA 1
ATOM 657 C C . ILE A 1 84 ? 2.097 -11.507 -3.043 1.00 88.75 84 ILE A C 1
ATOM 659 O O . ILE A 1 84 ? 2.383 -12.700 -3.106 1.00 88.75 84 ILE A O 1
ATOM 663 N N . LEU A 1 85 ? 1.046 -10.989 -3.675 1.00 86.19 85 LEU A N 1
ATOM 664 C CA . LEU A 1 85 ? 0.140 -11.745 -4.539 1.00 86.19 85 LEU A CA 1
ATOM 665 C C . LEU A 1 85 ? 0.639 -11.804 -5.988 1.00 86.19 85 LEU A C 1
ATOM 667 O O . LEU A 1 85 ? 0.365 -12.763 -6.709 1.00 86.19 85 LEU A O 1
ATOM 671 N N . SER A 1 86 ? 1.323 -10.750 -6.441 1.00 83.25 86 SER A N 1
ATOM 672 C CA . SER A 1 86 ? 1.883 -10.646 -7.790 1.00 83.25 86 SER A CA 1
ATOM 673 C C . SER A 1 86 ? 3.018 -9.625 -7.815 1.00 83.25 86 SER A C 1
ATOM 675 O O . SER A 1 86 ? 2.921 -8.579 -7.181 1.00 83.25 86 SER A O 1
ATOM 677 N N . MET A 1 87 ? 4.045 -9.888 -8.620 1.00 84.56 87 MET A N 1
ATOM 678 C CA . MET A 1 87 ? 5.144 -8.965 -8.909 1.00 84.56 87 MET A CA 1
ATOM 679 C C . MET A 1 87 ? 5.350 -8.892 -10.418 1.00 84.56 87 MET A C 1
ATOM 681 O O . MET A 1 87 ? 5.332 -9.923 -11.092 1.00 84.56 87 MET A O 1
ATOM 685 N N . GLN A 1 88 ? 5.497 -7.684 -10.955 1.00 82.81 88 GLN A N 1
ATOM 686 C CA . GLN A 1 88 ? 5.585 -7.462 -12.396 1.00 82.81 88 GLN A CA 1
ATOM 687 C C . GLN A 1 88 ? 6.587 -6.362 -12.709 1.00 82.81 88 GLN A C 1
ATOM 689 O O . GLN A 1 88 ? 6.565 -5.311 -12.080 1.00 82.81 88 GLN A O 1
ATOM 694 N N . SER A 1 89 ? 7.452 -6.586 -13.692 1.00 82.69 89 SER A N 1
ATOM 695 C CA . SER A 1 89 ? 8.380 -5.567 -14.169 1.00 82.69 89 SER A CA 1
ATOM 696 C C . SER A 1 89 ? 7.728 -4.672 -15.222 1.00 82.69 89 SER A C 1
ATOM 698 O O . SER A 1 89 ? 6.908 -5.109 -16.033 1.00 82.69 89 SER A O 1
ATOM 700 N N . VAL A 1 90 ? 8.116 -3.403 -15.220 1.00 79.44 90 VAL A N 1
ATOM 701 C CA . VAL A 1 90 ? 7.773 -2.414 -16.240 1.00 79.44 90 VAL A CA 1
ATOM 702 C C . VAL A 1 90 ? 9.042 -1.926 -16.931 1.00 79.44 90 VAL A C 1
ATOM 704 O O . VAL A 1 90 ? 10.136 -1.975 -16.381 1.00 79.44 90 VAL A O 1
ATOM 707 N N . SER A 1 91 ? 8.914 -1.451 -18.166 1.00 76.94 91 SER A N 1
ATOM 708 C CA . SER A 1 91 ? 10.062 -0.985 -18.962 1.00 76.94 91 SER A CA 1
ATOM 709 C C . SER A 1 91 ? 10.379 0.504 -18.769 1.00 76.94 91 SER A C 1
ATOM 711 O O . SER A 1 91 ? 11.126 1.079 -19.558 1.00 76.94 91 SER A O 1
ATOM 713 N N . PHE A 1 92 ? 9.774 1.158 -17.775 1.00 77.56 92 PHE A N 1
ATOM 714 C CA . PHE A 1 92 ? 9.900 2.595 -17.541 1.00 77.56 92 PHE A CA 1
ATOM 715 C C . PHE A 1 92 ? 9.842 2.932 -16.039 1.00 77.56 92 PHE A C 1
ATOM 717 O O . PHE A 1 92 ? 9.269 2.167 -15.263 1.00 77.56 92 PHE A O 1
ATOM 724 N N . PRO A 1 93 ? 10.397 4.085 -15.615 1.00 76.62 93 PRO A N 1
ATOM 725 C CA . PRO A 1 93 ? 10.322 4.542 -14.229 1.00 76.62 93 PRO A CA 1
ATOM 726 C C . PRO A 1 93 ? 8.887 4.800 -13.766 1.00 76.62 93 PRO A C 1
ATOM 728 O O . PRO A 1 93 ? 8.124 5.482 -14.456 1.00 76.62 93 PRO A O 1
ATOM 731 N N . LEU A 1 94 ? 8.549 4.296 -12.579 1.00 76.56 94 LEU A N 1
ATOM 732 C CA . LEU A 1 94 ? 7.265 4.529 -11.924 1.00 76.56 94 LEU A CA 1
ATOM 733 C C . LEU A 1 94 ? 7.306 5.853 -11.160 1.00 76.56 94 LEU A C 1
ATOM 735 O O . LEU A 1 94 ? 8.118 6.016 -10.255 1.00 76.56 94 LEU A O 1
ATOM 739 N N . GLU A 1 95 ? 6.424 6.791 -11.506 1.00 76.19 95 GLU A N 1
ATOM 740 C CA . GLU A 1 95 ? 6.275 8.045 -10.751 1.00 76.19 95 GLU A CA 1
ATOM 741 C C . GLU A 1 95 ? 4.963 8.096 -9.963 1.00 76.19 95 GLU A C 1
ATOM 743 O O . GLU A 1 95 ? 4.931 8.596 -8.840 1.00 76.19 95 GLU A O 1
ATOM 748 N N . SER A 1 96 ? 3.867 7.573 -10.521 1.00 76.31 96 SER A N 1
ATOM 749 C CA . SER A 1 96 ? 2.614 7.424 -9.779 1.00 76.31 96 SER A CA 1
ATOM 750 C C . SER A 1 96 ? 1.780 6.242 -10.263 1.00 76.31 96 SER A C 1
ATOM 752 O O . SER A 1 96 ? 1.898 5.784 -11.403 1.00 76.31 96 SER A O 1
ATOM 754 N N . LEU A 1 97 ? 0.936 5.751 -9.356 1.00 79.38 97 LEU A N 1
ATOM 755 C CA . LEU A 1 97 ? 0.046 4.618 -9.558 1.00 79.38 97 LEU A CA 1
ATOM 756 C C . LEU A 1 97 ? -1.365 4.991 -9.125 1.00 79.38 97 LEU A C 1
ATOM 758 O O . LEU A 1 97 ? -1.553 5.746 -8.169 1.00 79.38 97 LEU A O 1
ATOM 762 N N . SER A 1 98 ? -2.344 4.438 -9.832 1.00 75.31 98 SER A N 1
ATOM 763 C CA . SER A 1 98 ? -3.752 4.536 -9.461 1.00 75.31 98 SER A CA 1
ATOM 764 C C . SER A 1 98 ? -4.500 3.260 -9.834 1.00 75.31 98 SER A C 1
ATOM 766 O O . SER A 1 98 ? -4.325 2.699 -10.919 1.00 75.31 98 SER A O 1
ATOM 768 N N . GLN A 1 99 ? -5.317 2.776 -8.910 1.00 75.06 99 GLN A N 1
ATOM 769 C CA . GLN A 1 99 ? -6.139 1.591 -9.059 1.00 75.06 99 GLN A CA 1
ATOM 770 C C . GLN A 1 99 ? -7.582 1.995 -9.323 1.00 75.06 99 GLN A C 1
ATOM 772 O O . GLN A 1 99 ? -8.187 2.750 -8.559 1.00 75.06 99 GLN A O 1
ATOM 777 N N . PHE A 1 100 ? -8.180 1.421 -10.364 1.00 70.88 100 PHE A N 1
ATOM 778 C CA . PHE A 1 100 ? -9.571 1.699 -10.697 1.00 70.88 100 PHE A CA 1
ATOM 779 C C . PHE A 1 100 ? -10.383 0.422 -10.850 1.00 70.88 100 PHE A C 1
ATOM 781 O O . PHE A 1 100 ? -9.934 -0.602 -11.373 1.00 70.88 100 PHE A O 1
ATOM 788 N N . ARG A 1 101 ? -11.643 0.508 -10.421 1.00 65.12 101 ARG A N 1
ATOM 789 C CA . ARG A 1 101 ? -12.654 -0.504 -10.710 1.00 65.12 101 ARG A CA 1
ATOM 790 C C . ARG A 1 101 ? -13.425 -0.070 -11.949 1.00 65.12 101 ARG A C 1
ATOM 792 O O . ARG A 1 101 ? -14.132 0.930 -11.922 1.00 65.12 101 ARG A O 1
ATOM 799 N N . HIS A 1 102 ? -13.314 -0.836 -13.026 1.00 58.25 102 HIS A N 1
ATOM 800 C CA . HIS A 1 102 ? -14.099 -0.594 -14.232 1.00 58.25 102 HIS A CA 1
ATOM 801 C C . HIS A 1 102 ? -15.474 -1.281 -14.122 1.00 58.25 102 HIS A C 1
ATOM 803 O O . HIS A 1 102 ? -15.559 -2.447 -13.737 1.00 58.25 102 HIS A O 1
ATOM 809 N N . SER A 1 103 ? -16.549 -0.570 -14.480 1.00 53.88 103 SER A N 1
ATOM 810 C CA . SER A 1 103 ? -17.963 -0.935 -14.237 1.00 53.88 103 SER A CA 1
ATOM 811 C C . SER A 1 103 ? -18.399 -2.297 -14.790 1.00 53.88 103 SER A C 1
ATOM 813 O O . SER A 1 103 ? -19.332 -2.905 -14.276 1.00 53.88 103 SER A O 1
ATOM 815 N N . ARG A 1 104 ? -17.704 -2.802 -15.814 1.00 50.53 104 ARG A N 1
ATOM 816 C CA . ARG A 1 104 ? -17.949 -4.123 -16.417 1.00 50.53 104 ARG A CA 1
ATOM 817 C C . ARG A 1 104 ? -17.423 -5.304 -15.580 1.00 50.53 104 ARG A C 1
ATOM 819 O O . ARG A 1 104 ? -17.725 -6.447 -15.905 1.00 50.53 104 ARG A O 1
ATOM 826 N N . TRP A 1 105 ? -16.634 -5.064 -14.531 1.00 50.06 105 TRP A N 1
ATOM 827 C CA . TRP A 1 105 ? -15.950 -6.123 -13.784 1.00 50.06 105 TRP A CA 1
ATOM 828 C C . TRP A 1 105 ? -16.306 -6.075 -12.295 1.00 50.06 105 TRP A C 1
ATOM 830 O O . TRP A 1 105 ? -16.022 -5.109 -11.585 1.00 50.06 105 TRP A O 1
ATOM 840 N N . THR A 1 106 ? -16.948 -7.140 -11.818 1.00 46.00 106 THR A N 1
ATOM 841 C CA . THR A 1 106 ? -17.488 -7.236 -10.455 1.00 46.00 106 THR A CA 1
ATOM 842 C C . THR A 1 106 ? -16.450 -7.673 -9.424 1.00 46.00 106 THR A C 1
ATOM 844 O O . THR A 1 106 ? -16.561 -7.272 -8.270 1.00 46.00 106 THR A O 1
ATOM 847 N N . GLU A 1 107 ? -15.396 -8.381 -9.825 1.00 47.28 107 GLU A N 1
ATOM 848 C CA . GLU A 1 107 ? -14.407 -8.959 -8.907 1.00 47.28 107 GLU A CA 1
ATOM 849 C C . GLU A 1 107 ? -13.018 -8.332 -9.104 1.00 47.28 107 GLU A C 1
ATOM 851 O O . GLU A 1 107 ? -12.442 -8.444 -10.185 1.00 47.28 107 GLU A O 1
ATOM 856 N N . SER A 1 108 ? -12.455 -7.732 -8.045 1.00 49.03 108 SER A N 1
ATOM 857 C CA . SER A 1 108 ? -11.096 -7.143 -7.937 1.00 49.03 108 SER A CA 1
ATOM 858 C C . SER A 1 108 ? -10.779 -5.913 -8.828 1.00 49.03 108 SER A C 1
ATOM 860 O O . SER A 1 108 ? -11.392 -5.735 -9.883 1.00 49.03 108 SER A O 1
ATOM 862 N N . PRO A 1 109 ? -9.845 -5.019 -8.427 1.00 51.50 109 PRO A N 1
ATOM 863 C CA . PRO A 1 109 ? -9.306 -3.991 -9.318 1.00 51.50 109 PRO A CA 1
ATOM 864 C C . PRO A 1 109 ? -8.570 -4.694 -10.461 1.00 51.50 109 PRO A C 1
ATOM 866 O O . PRO A 1 109 ? -7.461 -5.197 -10.309 1.00 51.50 109 PRO A O 1
ATOM 869 N N . LYS A 1 110 ? -9.222 -4.795 -11.620 1.00 59.56 110 LYS A N 1
ATOM 870 C CA . LYS A 1 110 ? -8.626 -5.438 -12.796 1.00 59.56 110 LYS A CA 1
ATOM 871 C C . LYS A 1 110 ? -7.767 -4.483 -13.61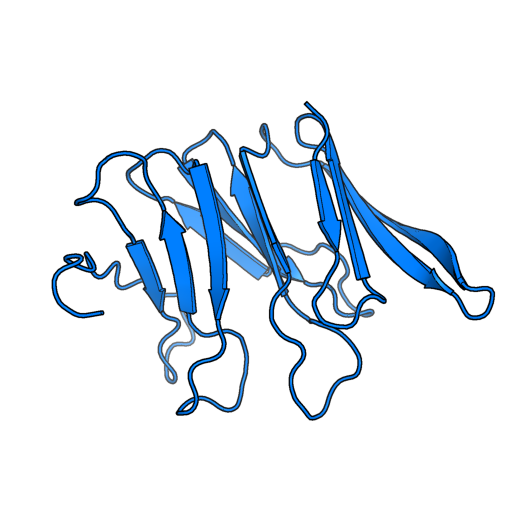6 1.00 59.56 110 LYS A C 1
ATOM 873 O O . LYS A 1 110 ? -7.294 -4.928 -14.649 1.00 59.56 110 LYS A O 1
ATOM 878 N N . ALA A 1 111 ? -7.597 -3.223 -13.200 1.00 59.41 111 ALA A N 1
ATOM 879 C CA . ALA A 1 111 ? -6.824 -2.206 -13.905 1.00 59.41 111 ALA A CA 1
ATOM 880 C C . ALA A 1 111 ? -5.950 -1.387 -12.935 1.00 59.41 111 ALA A C 1
ATOM 882 O O . ALA A 1 111 ? -6.485 -0.723 -12.044 1.00 59.41 111 ALA A O 1
ATOM 883 N N . ILE A 1 112 ? -4.627 -1.409 -13.128 1.00 67.38 112 ILE A N 1
ATOM 884 C CA . ILE A 1 112 ? -3.678 -0.485 -12.477 1.00 67.38 112 ILE A CA 1
ATOM 885 C C . ILE A 1 112 ? -3.136 0.445 -13.556 1.00 67.38 112 ILE A C 1
ATOM 887 O O . ILE A 1 112 ? -2.548 -0.021 -14.529 1.00 67.38 112 ILE A O 1
ATOM 891 N N . LEU A 1 113 ? -3.338 1.748 -13.406 1.00 64.81 113 LEU A N 1
ATOM 892 C CA . LEU A 1 113 ? -2.770 2.748 -14.299 1.00 64.81 113 LE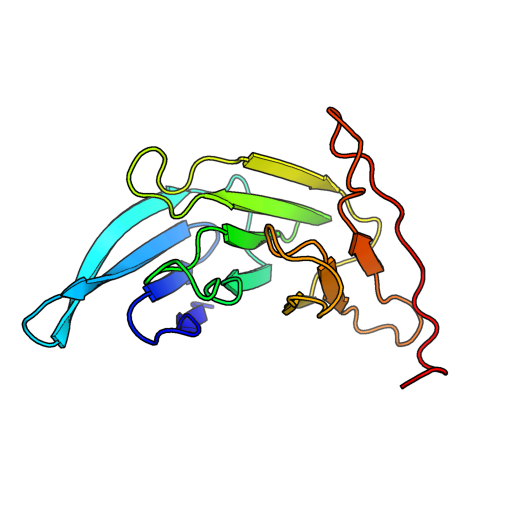U A CA 1
ATOM 893 C C . LEU A 1 113 ? -1.450 3.255 -13.715 1.00 64.81 113 LEU A C 1
ATOM 895 O O . LEU A 1 113 ? -1.403 3.740 -12.583 1.00 64.81 113 LEU A O 1
ATOM 899 N N . CYS A 1 114 ? -0.392 3.145 -14.511 1.00 66.88 114 CYS A N 1
ATOM 900 C CA . CYS A 1 114 ? 0.938 3.647 -14.199 1.00 66.88 114 CYS A CA 1
ATOM 901 C C . CYS A 1 114 ? 1.183 4.906 -15.023 1.00 66.88 114 CYS A C 1
ATOM 903 O O . CYS A 1 114 ? 1.108 4.855 -16.254 1.00 66.88 114 CYS A O 1
ATOM 905 N N . HIS A 1 115 ? 1.502 6.011 -14.355 1.00 62.62 115 HIS A N 1
ATOM 906 C CA . HIS A 1 115 ? 1.875 7.255 -15.017 1.00 62.62 115 HIS A CA 1
ATOM 907 C C . HIS A 1 115 ? 3.395 7.423 -15.043 1.00 62.62 115 HIS A C 1
ATOM 909 O O . HIS A 1 115 ? 4.084 7.228 -14.036 1.00 62.62 115 HIS A O 1
ATOM 915 N N . CYS A 1 116 ? 3.895 7.841 -16.205 1.00 56.09 116 CYS A N 1
ATOM 916 C CA . CYS A 1 116 ? 5.277 8.237 -16.436 1.00 56.09 116 CYS A CA 1
ATOM 917 C C . CYS A 1 116 ? 5.311 9.689 -16.941 1.00 56.09 116 CYS A C 1
ATOM 919 O O . CYS A 1 116 ? 4.444 10.101 -17.710 1.00 56.09 116 CYS A O 1
ATOM 921 N N . LYS A 1 117 ? 6.340 10.461 -16.573 1.00 50.75 117 LYS A N 1
ATOM 922 C CA . LYS A 1 117 ? 6.538 11.860 -17.004 1.00 50.75 117 LYS A CA 1
ATOM 923 C C . LYS A 1 117 ? 6.613 12.069 -18.518 1.00 50.75 117 LYS A C 1
ATOM 925 O O . LYS A 1 117 ? 6.465 13.192 -18.994 1.00 50.75 117 LYS A O 1
ATOM 930 N N . ARG A 1 118 ? 6.882 11.007 -19.284 1.00 54.09 118 ARG A N 1
ATOM 931 C CA . ARG A 1 118 ? 6.779 11.047 -20.745 1.00 54.09 118 ARG A CA 1
ATOM 932 C C . ARG A 1 118 ? 5.304 10.844 -21.109 1.00 54.09 118 ARG A C 1
ATOM 934 O O . ARG A 1 118 ? 4.796 9.754 -20.851 1.00 54.09 118 ARG A O 1
ATOM 941 N N . PRO A 1 119 ? 4.626 11.833 -21.722 1.00 47.94 119 PRO A N 1
ATOM 942 C CA . PRO A 1 119 ? 3.174 11.803 -21.943 1.00 47.94 119 PRO A CA 1
ATOM 943 C C . PRO A 1 119 ? 2.695 10.592 -22.757 1.00 47.94 119 PRO A C 1
ATOM 945 O O . PRO A 1 119 ? 1.551 10.176 -22.635 1.00 47.94 119 PRO A O 1
ATOM 948 N N . THR A 1 120 ? 3.583 9.977 -2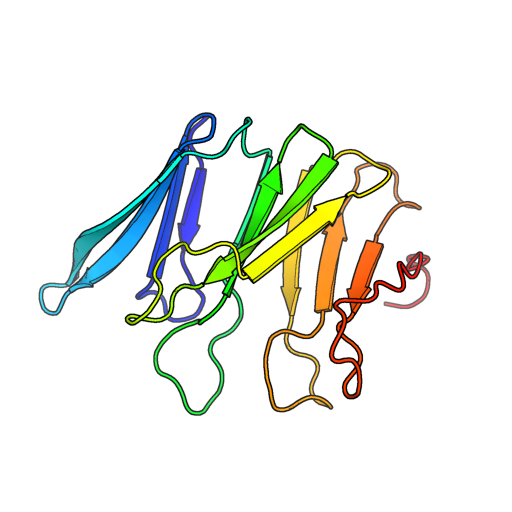3.535 1.00 50.81 120 THR A N 1
ATOM 949 C CA . THR A 1 120 ? 3.299 8.792 -24.347 1.00 50.81 120 THR A CA 1
ATOM 950 C C . THR A 1 120 ? 3.408 7.465 -23.590 1.00 50.81 120 THR A C 1
ATOM 952 O O . THR A 1 120 ? 3.136 6.432 -24.179 1.00 50.81 120 THR A O 1
ATOM 955 N N . CYS A 1 121 ? 3.847 7.437 -22.328 1.00 50.88 121 CYS A N 1
ATOM 956 C CA . CYS A 1 121 ? 4.243 6.206 -21.628 1.00 50.88 121 CYS A CA 1
ATOM 957 C C . CYS A 1 121 ? 3.325 5.867 -20.442 1.00 50.88 121 CYS A C 1
ATOM 959 O O . CYS A 1 121 ? 3.809 5.606 -19.342 1.00 50.88 121 CYS A O 1
ATOM 961 N N . ASN A 1 122 ? 2.006 5.868 -20.646 1.00 54.03 122 ASN A N 1
ATOM 962 C CA . ASN A 1 122 ? 1.082 5.292 -19.666 1.00 54.03 122 ASN A CA 1
ATOM 963 C C . ASN A 1 122 ? 0.957 3.787 -19.915 1.00 54.03 122 ASN A C 1
ATOM 965 O O . ASN A 1 122 ? 0.694 3.369 -21.046 1.00 54.03 122 ASN A O 1
ATOM 969 N N . ALA A 1 123 ? 1.097 2.978 -18.865 1.00 56.47 123 ALA A N 1
ATOM 970 C CA . ALA A 1 123 ? 0.768 1.558 -18.944 1.00 56.47 123 ALA A CA 1
ATOM 971 C C . ALA A 1 123 ? -0.453 1.256 -18.090 1.00 56.47 123 ALA A C 1
ATOM 973 O O . ALA A 1 123 ? -0.520 1.628 -16.918 1.00 56.47 123 ALA A O 1
ATOM 974 N N . MET A 1 124 ? -1.399 0.537 -18.682 1.00 56.34 124 MET A N 1
ATOM 975 C CA . MET A 1 124 ? -2.523 -0.035 -17.962 1.00 56.34 124 MET A CA 1
ATOM 976 C C . MET A 1 124 ? -2.287 -1.528 -17.758 1.00 56.34 124 MET A C 1
ATOM 978 O O . MET A 1 124 ? -2.171 -2.293 -18.716 1.00 56.34 124 MET A O 1
ATOM 982 N N . LEU A 1 125 ? -2.243 -1.939 -16.497 1.00 61.12 125 LEU A N 1
ATOM 983 C CA . LEU A 1 125 ? -2.163 -3.327 -16.096 1.00 61.12 125 LEU A CA 1
ATOM 984 C C . LEU A 1 125 ? -3.558 -3.940 -16.053 1.00 61.12 125 LEU A C 1
ATOM 986 O O . LEU A 1 125 ? -4.284 -3.689 -15.096 1.00 61.12 125 LEU A O 1
ATOM 990 N N . VAL A 1 126 ? -3.938 -4.749 -17.045 1.00 54.34 126 VAL A N 1
ATOM 991 C CA . VAL A 1 126 ? -5.252 -5.412 -17.041 1.00 54.34 126 VAL A CA 1
ATOM 992 C C . VAL A 1 126 ? -5.142 -6.891 -16.683 1.00 54.34 126 VAL A C 1
ATOM 994 O O . VAL A 1 126 ? -4.475 -7.635 -17.399 1.00 54.34 126 VAL A O 1
ATOM 997 N N . LYS A 1 127 ? -5.840 -7.348 -15.631 1.00 51.00 127 LYS A N 1
ATOM 998 C CA . LYS A 1 127 ? -5.974 -8.790 -15.337 1.00 51.00 127 LYS A CA 1
ATOM 999 C C . LYS A 1 127 ? -7.064 -9.407 -16.231 1.00 51.00 127 LYS A C 1
ATOM 1001 O O . LYS A 1 127 ? -8.235 -9.044 -16.074 1.00 51.00 127 LYS A O 1
ATOM 1006 N N . PRO A 1 128 ? -6.744 -10.350 -17.138 1.00 42.19 128 PRO A N 1
ATOM 1007 C CA . PRO A 1 128 ? -7.760 -11.017 -17.942 1.00 42.19 128 PRO A CA 1
ATOM 1008 C C . PRO A 1 128 ? -8.637 -11.947 -17.077 1.00 42.19 128 PRO A C 1
ATOM 1010 O O . PRO A 1 128 ? -8.143 -12.569 -16.137 1.00 42.19 128 PRO A O 1
ATOM 1013 N N . PRO A 1 129 ? -9.941 -12.072 -17.385 1.00 38.03 129 PRO A N 1
ATOM 1014 C CA . PRO A 1 129 ? -10.894 -12.854 -16.592 1.00 38.03 129 PRO A CA 1
ATOM 1015 C C . PRO A 1 129 ? -10.664 -14.376 -16.598 1.00 38.03 129 PRO A C 1
ATOM 1017 O O . PRO A 1 129 ? -11.264 -15.054 -15.776 1.00 38.03 129 PRO A O 1
ATOM 1020 N N . SER A 1 130 ? -9.827 -14.921 -17.487 1.00 41.69 130 SER A N 1
ATOM 1021 C CA . SER A 1 130 ? -9.725 -16.370 -17.736 1.00 41.69 130 SER A CA 1
ATOM 1022 C C . SER A 1 130 ? -8.345 -16.990 -17.487 1.00 41.69 130 SER A C 1
ATOM 1024 O O . SER A 1 130 ? -8.129 -18.140 -17.861 1.00 41.69 130 SER A O 1
ATOM 1026 N N . ALA A 1 131 ? -7.385 -16.262 -16.911 1.00 40.62 131 ALA A N 1
ATOM 1027 C CA . ALA A 1 131 ? -6.015 -16.756 -16.796 1.00 40.62 131 ALA A CA 1
ATOM 1028 C C . ALA A 1 131 ? -5.655 -17.155 -15.356 1.00 40.62 131 ALA A C 1
ATOM 1030 O O . ALA A 1 131 ? -5.652 -16.324 -14.449 1.00 40.62 131 ALA A O 1
ATOM 1031 N N . TRP A 1 132 ? -5.272 -18.425 -15.184 1.00 39.06 132 TRP A N 1
ATOM 1032 C CA . TRP A 1 132 ? -4.544 -18.948 -14.015 1.00 39.06 132 TRP A CA 1
ATOM 1033 C C . TRP A 1 132 ? -3.108 -18.403 -13.914 1.00 39.06 132 TRP A C 1
ATOM 1035 O O . TRP A 1 132 ? -2.423 -18.612 -12.920 1.00 39.06 132 TRP A O 1
ATOM 1045 N N . LEU A 1 133 ? -2.660 -17.676 -14.938 1.00 37.16 133 LEU A N 1
ATOM 1046 C CA . LEU A 1 133 ? -1.384 -16.980 -15.003 1.00 37.16 133 LEU A CA 1
ATOM 1047 C C . LEU A 1 133 ? -1.660 -15.479 -15.093 1.00 37.16 133 LEU A C 1
ATOM 1049 O O . LEU A 1 133 ? -2.422 -15.037 -15.952 1.00 37.16 133 LEU A O 1
ATOM 1053 N N . TYR A 1 134 ? -1.033 -14.694 -14.220 1.00 40.88 134 TYR A N 1
ATOM 1054 C CA . TYR A 1 134 ? -1.018 -13.232 -14.273 1.00 40.88 134 TYR A CA 1
ATOM 1055 C C . TYR A 1 134 ? -0.307 -12.761 -15.557 1.00 40.88 134 TYR A C 1
ATOM 1057 O O . TYR A 1 134 ? 0.857 -12.384 -15.530 1.00 40.88 134 TYR A O 1
ATOM 1065 N N . SER A 1 135 ? -0.966 -12.848 -16.714 1.00 36.06 135 SER A N 1
ATOM 1066 C CA . SER A 1 135 ? -0.378 -12.454 -17.995 1.00 36.06 135 SER A CA 1
ATOM 1067 C C . SER A 1 135 ? -0.767 -11.017 -18.329 1.00 36.06 135 SER A C 1
ATOM 1069 O O . SER A 1 135 ? -1.949 -10.709 -18.511 1.00 36.06 135 SER A O 1
ATOM 1071 N N . LEU A 1 136 ? 0.239 -10.138 -18.369 1.00 44.69 136 LEU A N 1
ATOM 1072 C CA . LEU A 1 136 ? 0.098 -8.739 -18.752 1.00 44.69 136 LEU A CA 1
ATOM 1073 C C . LEU A 1 136 ? -0.226 -8.596 -20.237 1.00 44.69 136 LEU A C 1
ATOM 1075 O O . LEU A 1 136 ? 0.452 -9.160 -21.094 1.00 44.69 136 LEU A O 1
ATOM 1079 N N . LYS A 1 137 ? -1.141 -7.680 -20.545 1.00 41.12 137 LYS A N 1
ATOM 1080 C CA . LYS A 1 137 ? -1.037 -6.874 -21.763 1.00 41.12 137 LYS A CA 1
ATOM 1081 C C . LYS A 1 137 ? -0.837 -5.428 -21.336 1.00 41.12 137 LYS A C 1
ATOM 1083 O O . LYS A 1 137 ? -1.780 -4.800 -20.865 1.00 41.12 137 LYS A O 1
ATOM 1088 N N . ALA A 1 138 ? 0.386 -4.923 -21.473 1.00 39.09 138 ALA A N 1
ATOM 1089 C CA . ALA A 1 138 ? 0.634 -3.492 -21.409 1.00 39.09 138 ALA A CA 1
ATOM 1090 C C . ALA A 1 138 ? 0.008 -2.869 -22.660 1.00 39.09 138 ALA A C 1
ATOM 1092 O O . ALA A 1 138 ? 0.520 -3.030 -23.767 1.00 39.09 138 ALA A O 1
ATOM 1093 N N . PHE A 1 139 ? -1.135 -2.210 -22.501 1.00 39.75 139 PHE A N 1
ATOM 1094 C CA . PHE A 1 139 ? -1.635 -1.321 -23.538 1.00 39.75 139 PHE A CA 1
ATOM 1095 C C . PHE A 1 139 ? -0.974 0.035 -23.314 1.00 39.75 139 PHE A C 1
ATOM 1097 O O . PHE A 1 139 ? -1.128 0.622 -22.242 1.00 39.75 139 PHE A O 1
ATOM 1104 N N . PHE A 1 140 ? -0.225 0.506 -24.313 1.00 36.69 140 PHE A N 1
ATOM 1105 C CA . PHE A 1 140 ? 0.082 1.926 -24.437 1.00 36.69 140 PHE A CA 1
ATOM 1106 C C . PHE A 1 140 ? -1.263 2.635 -24.579 1.00 36.69 140 PHE A C 1
ATOM 1108 O O . PHE A 1 140 ? -1.941 2.489 -25.597 1.00 36.69 140 PHE A O 1
ATOM 1115 N N . VAL A 1 141 ? -1.696 3.324 -23.526 1.00 39.88 141 VAL A N 1
ATOM 1116 C CA . VAL A 1 141 ? -2.864 4.195 -23.627 1.00 39.88 141 VAL A CA 1
ATOM 1117 C C . VAL A 1 141 ? -2.351 5.498 -24.210 1.00 39.88 141 VAL A C 1
ATOM 1119 O O . VAL A 1 141 ? -1.791 6.330 -23.495 1.00 39.88 141 VAL A O 1
ATOM 1122 N N . ASP A 1 142 ? -2.487 5.630 -25.527 1.00 30.30 142 ASP A N 1
ATOM 1123 C CA . ASP A 1 142 ? -2.334 6.915 -26.192 1.00 30.30 142 ASP A CA 1
ATOM 1124 C C . ASP A 1 142 ? -3.387 7.854 -25.590 1.00 30.30 142 ASP A C 1
ATOM 1126 O O . ASP A 1 142 ? -4.580 7.540 -25.574 1.00 30.30 142 ASP A O 1
ATOM 1130 N N . THR A 1 143 ? -2.952 8.978 -25.025 1.00 36.66 143 THR A N 1
ATOM 1131 C CA . THR A 1 143 ? -3.774 9.948 -24.271 1.00 36.66 143 THR A CA 1
ATOM 1132 C C . THR A 1 143 ? -4.883 10.625 -25.092 1.00 36.66 143 THR A C 1
ATOM 1134 O O . THR A 1 143 ? -5.509 11.565 -24.619 1.00 36.66 143 THR A O 1
ATOM 1137 N N . ALA A 1 144 ? -5.154 10.163 -26.312 1.00 28.89 144 ALA A N 1
ATOM 1138 C CA . ALA A 1 144 ? -6.125 10.739 -27.235 1.00 28.89 144 ALA A CA 1
ATOM 1139 C C . ALA A 1 144 ? -7.589 10.288 -27.015 1.00 28.89 144 ALA A C 1
ATOM 1141 O O . ALA A 1 144 ? -8.455 10.710 -27.775 1.00 28.89 144 ALA A O 1
ATOM 1142 N N . PHE A 1 145 ? -7.891 9.449 -26.014 1.00 28.72 145 PHE A N 1
ATOM 1143 C CA . PHE A 1 145 ? -9.259 8.968 -25.739 1.00 28.72 145 PHE A CA 1
ATOM 1144 C C . PHE A 1 145 ? -9.667 9.075 -24.255 1.00 28.72 145 PHE A C 1
ATOM 1146 O O . PHE A 1 145 ? -10.130 8.101 -23.657 1.00 28.72 145 PHE A O 1
ATOM 1153 N N . LEU A 1 146 ? -9.510 10.267 -23.672 1.00 32.88 146 LEU A N 1
ATOM 1154 C CA . LEU A 1 146 ? -10.298 10.727 -22.519 1.00 32.88 146 LEU A CA 1
ATOM 1155 C C . LEU A 1 146 ? -11.176 11.905 -22.940 1.00 32.88 146 LEU A C 1
ATOM 1157 O O . LEU A 1 146 ? -10.652 12.781 -23.663 1.00 32.88 146 LEU A O 1
#

Secondary structure (DSSP, 8-state):
-EEEEE-TTSSEEEEEETTEEEEEEE-TTS-EEEEEEEE-SS-EEEEEEPPPPTT-SS--EEEEEETTSE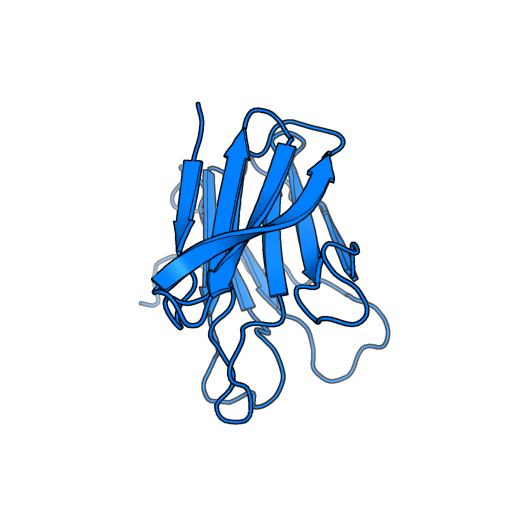EEEEE-STTSTT-EEEEEE-SS---EEEEE--TT--SS--EEEEE-SSTT--EEEE--TT-SS----EEE--TT--

InterPro domains:
  IPR015943 WD40/YVTN repeat-like-containing domain superfamily [G3DSA:2.130.10.10] (3-116)
  IPR058543 RSE1/DDB1/CPSF1, second beta-propeller [PF23726] (11-93)

pLDDT: mean 74.6, std 19.61, range [28.72, 95.5]

Organism: Vitis vinifera (NCBI:txid29760)